Protein AF-A0A924A0F7-F1 (afdb_monomer_lite)

pLDDT: mean 93.91, std 5.48, range [63.03, 98.0]

Secondary structure (DSSP, 8-state):
---HHHHHHTSPTT-EEEEETTTTT--HHHHHHHHTTHHHH-BTTEEE-SPPEEEEETTEEEEEEEEEEE--

Foldseek 3Di:
DDDPVRVLVVDDAFDKDKDFCVVNVHDLAVVQVVCVVQQPPHDDQKHFDDDFDWDDDPNDTGRGMTIIGGHD

Sequence (72 aa):
MATLEEVVKRQREGADFVISAAMLGMTSEAFDALVQPWLQAGGPGFAMTRVPHRKCIDGVFFIDRITVRRTA

Radius of gyration: 11.77 Å; chains: 1; bounding box: 23×25×33 Å

Structure (mmCIF, N/CA/C/O backbone):
data_AF-A0A924A0F7-F1
#
_entry.id   AF-A0A924A0F7-F1
#
loop_
_atom_site.group_PDB
_atom_site.id
_atom_site.type_symbol
_atom_site.label_atom_id
_atom_site.label_alt_id
_atom_site.label_comp_id
_atom_site.label_asym_id
_atom_site.label_entity_id
_atom_site.label_seq_id
_atom_site.pdbx_PDB_ins_code
_atom_site.Cartn_x
_atom_site.Cartn_y
_atom_site.Cartn_z
_atom_site.occupancy
_atom_site.B_iso_or_equiv
_atom_site.auth_seq_id
_atom_site.auth_comp_id
_atom_site.auth_asym_id
_atom_site.auth_atom_id
_atom_site.pdbx_PDB_model_num
ATOM 1 N N . MET A 1 1 ? 3.042 16.407 -4.132 1.00 63.03 1 MET A N 1
ATOM 2 C CA . MET A 1 1 ? 2.620 15.000 -3.952 1.00 63.03 1 MET A CA 1
ATOM 3 C C . MET A 1 1 ? 2.270 14.807 -2.494 1.00 63.03 1 MET A C 1
ATOM 5 O O . MET A 1 1 ? 2.937 15.419 -1.672 1.00 63.03 1 MET A O 1
ATOM 9 N N . ALA A 1 2 ? 1.217 14.051 -2.186 1.00 76.38 2 ALA A N 1
ATOM 10 C CA . ALA A 1 2 ? 0.854 13.785 -0.796 1.00 76.38 2 ALA A CA 1
ATOM 11 C C . ALA A 1 2 ? 1.754 12.680 -0.235 1.00 76.38 2 ALA A C 1
ATOM 13 O O . ALA A 1 2 ? 2.058 11.718 -0.944 1.00 76.38 2 ALA A O 1
ATOM 14 N N . THR A 1 3 ? 2.174 12.801 1.020 1.00 89.69 3 THR A N 1
ATOM 15 C CA . THR A 1 3 ? 2.857 11.701 1.709 1.00 89.69 3 THR A CA 1
ATOM 16 C C . THR A 1 3 ? 1.857 10.591 2.038 1.00 89.69 3 THR A C 1
ATOM 18 O O . THR A 1 3 ? 0.647 10.821 2.117 1.00 89.69 3 THR A O 1
ATOM 21 N N . LEU A 1 4 ? 2.347 9.368 2.258 1.00 91.38 4 LEU A N 1
ATOM 22 C CA . LEU A 1 4 ? 1.500 8.254 2.696 1.00 91.38 4 LEU A CA 1
ATOM 23 C C . LEU A 1 4 ? 0.708 8.620 3.959 1.00 91.38 4 LEU A C 1
ATOM 25 O O . LEU A 1 4 ? -0.497 8.392 4.033 1.00 91.38 4 LEU A O 1
ATOM 29 N N . GLU A 1 5 ? 1.384 9.234 4.927 1.00 92.12 5 GLU A N 1
ATOM 30 C CA . GLU A 1 5 ? 0.786 9.662 6.187 1.00 92.12 5 GLU A CA 1
ATOM 31 C C . GLU A 1 5 ? -0.333 10.688 5.966 1.00 92.12 5 GLU A C 1
ATOM 33 O O . GLU A 1 5 ? -1.406 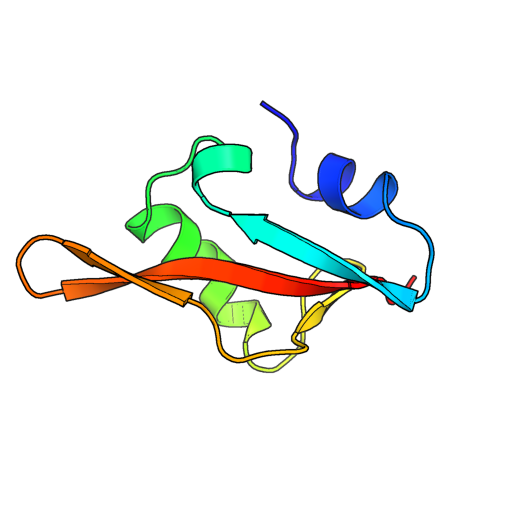10.568 6.555 1.00 92.12 5 GLU A O 1
ATOM 38 N N . GLU A 1 6 ? -0.131 11.662 5.076 1.00 92.88 6 GLU A N 1
ATOM 39 C CA . GLU A 1 6 ? -1.159 12.643 4.718 1.00 92.88 6 GLU A CA 1
ATOM 40 C C . GLU A 1 6 ? -2.368 11.994 4.042 1.00 92.88 6 GLU A C 1
ATOM 42 O O . GLU A 1 6 ? -3.506 12.358 4.346 1.00 92.88 6 GLU A O 1
ATOM 47 N N . VAL A 1 7 ? -2.144 11.034 3.137 1.00 93.19 7 VAL A N 1
ATOM 48 C CA . VAL A 1 7 ? -3.231 10.293 2.478 1.00 93.19 7 VAL A CA 1
ATOM 49 C C . VAL A 1 7 ? -4.065 9.556 3.517 1.00 93.19 7 VAL A C 1
ATOM 51 O O . VAL A 1 7 ? -5.292 9.660 3.486 1.00 93.19 7 VAL A O 1
ATOM 54 N N . VAL A 1 8 ? -3.406 8.864 4.449 1.00 94.50 8 VAL A N 1
ATOM 55 C CA . VAL A 1 8 ? -4.048 8.071 5.500 1.00 94.50 8 VAL A CA 1
ATOM 56 C C . VAL A 1 8 ? -4.800 8.983 6.473 1.00 94.50 8 VAL A C 1
ATOM 58 O O . VAL A 1 8 ? -5.980 8.737 6.719 1.00 94.50 8 VAL A O 1
ATOM 61 N N . LYS A 1 9 ? -4.186 10.066 6.981 1.00 94.00 9 LYS A N 1
ATOM 62 C CA . LYS A 1 9 ? -4.797 11.035 7.929 1.00 94.00 9 LYS A CA 1
ATOM 63 C C . LYS A 1 9 ? -6.052 11.732 7.412 1.00 94.00 9 LYS A C 1
ATOM 65 O O . LYS A 1 9 ? -6.879 12.151 8.213 1.00 94.00 9 LYS A O 1
ATOM 70 N N . ARG A 1 10 ? -6.216 11.854 6.095 1.00 94.38 10 ARG A N 1
ATOM 71 C CA . ARG A 1 10 ? -7.420 12.451 5.492 1.00 94.38 10 ARG A CA 1
ATOM 72 C C . ARG A 1 10 ? -8.629 11.512 5.487 1.00 94.38 10 ARG A C 1
ATOM 74 O O . ARG A 1 10 ? -9.737 11.976 5.231 1.00 94.38 10 ARG A O 1
ATOM 81 N N . GLN A 1 11 ? -8.431 10.217 5.736 1.00 96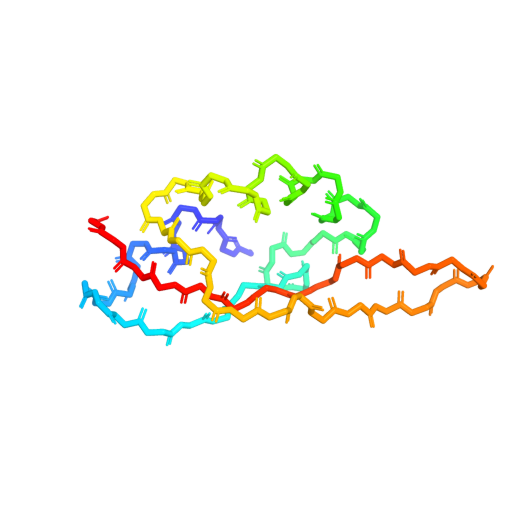.38 11 GLN A N 1
ATOM 82 C CA . GLN A 1 11 ? -9.508 9.229 5.706 1.00 96.38 11 GLN A CA 1
ATOM 83 C C . GLN A 1 11 ? -10.187 9.107 7.064 1.00 96.38 11 GLN A C 1
ATOM 85 O O . GLN A 1 11 ? -9.544 9.185 8.109 1.00 96.38 11 GLN A O 1
ATOM 90 N N . ARG A 1 12 ? -11.499 8.868 7.037 1.00 96.44 12 ARG A N 1
ATOM 91 C CA . ARG A 1 12 ? -12.268 8.545 8.242 1.00 96.44 12 ARG A CA 1
ATOM 92 C C . ARG A 1 12 ? -11.888 7.156 8.747 1.00 96.44 12 ARG A C 1
ATOM 94 O O . ARG A 1 12 ? -11.603 6.266 7.945 1.00 96.44 12 ARG A O 1
ATOM 101 N N . GLU A 1 13 ? -11.924 6.964 10.060 1.00 96.38 13 GLU A N 1
ATOM 102 C CA . GLU A 1 13 ? -11.745 5.647 10.673 1.00 96.38 13 GLU A CA 1
ATOM 103 C C . GLU A 1 13 ? -12.737 4.625 10.094 1.00 96.38 13 GLU A C 1
ATOM 105 O O . GLU A 1 13 ? -13.898 4.950 9.838 1.00 96.38 13 GLU A O 1
ATOM 110 N N . GLY A 1 14 ? -12.259 3.412 9.801 1.00 96.19 14 GLY A N 1
ATOM 111 C CA . GLY A 1 14 ? -13.051 2.352 9.175 1.00 96.19 14 GLY A CA 1
ATOM 112 C C . GLY A 1 14 ? -13.300 2.507 7.669 1.00 96.19 14 GLY A C 1
ATOM 113 O O . GLY A 1 14 ? -13.830 1.579 7.057 1.00 96.19 14 GLY A O 1
ATOM 114 N N . ALA A 1 15 ? -12.912 3.623 7.041 1.00 97.12 15 ALA A N 1
ATOM 115 C CA . ALA A 1 15 ? -13.100 3.813 5.604 1.00 97.12 15 ALA A CA 1
ATOM 116 C C . ALA A 1 15 ? -12.173 2.906 4.781 1.00 97.12 15 ALA A C 1
ATOM 118 O O . ALA A 1 15 ? -10.985 2.783 5.090 1.00 97.12 15 ALA A O 1
ATOM 119 N N . ASP A 1 16 ? -12.711 2.329 3.702 1.00 96.88 16 ASP A N 1
ATOM 120 C CA . ASP A 1 16 ? -11.930 1.670 2.654 1.00 96.88 16 ASP A CA 1
ATOM 121 C C . ASP A 1 16 ? -11.471 2.703 1.623 1.00 96.88 16 ASP A C 1
ATOM 123 O O . ASP A 1 16 ? -12.273 3.485 1.107 1.00 96.88 16 ASP A O 1
ATOM 127 N N . PHE A 1 17 ? -10.187 2.690 1.286 1.00 96.44 17 PHE A N 1
ATOM 128 C CA . PHE A 1 17 ? -9.606 3.610 0.318 1.00 96.44 17 PHE A CA 1
ATOM 129 C C . PHE A 1 17 ? -8.419 2.987 -0.415 1.00 96.44 17 PHE A C 1
ATOM 131 O O . PHE A 1 17 ? -7.970 1.876 -0.128 1.00 96.44 17 PHE A O 1
ATOM 138 N N . VAL A 1 18 ? -7.936 3.712 -1.418 1.00 96.25 18 VAL A N 1
ATOM 139 C CA . VAL A 1 18 ? -6.873 3.273 -2.315 1.00 96.25 18 VAL A CA 1
ATOM 140 C C . VAL A 1 18 ? -5.620 4.104 -2.083 1.00 96.25 18 VAL A C 1
ATOM 142 O O . VAL A 1 18 ? -5.690 5.325 -1.949 1.00 96.25 18 VAL A O 1
ATOM 145 N N . ILE A 1 19 ? -4.470 3.436 -2.113 1.00 95.94 19 ILE A N 1
ATOM 146 C CA . ILE A 1 19 ? -3.149 4.063 -2.162 1.00 95.94 19 ILE A CA 1
ATOM 147 C C . ILE A 1 19 ? -2.449 3.535 -3.412 1.00 95.94 19 ILE A C 1
ATOM 149 O O . ILE A 1 19 ? -2.465 2.330 -3.665 1.00 95.94 19 ILE A O 1
ATOM 153 N N . SER A 1 20 ? 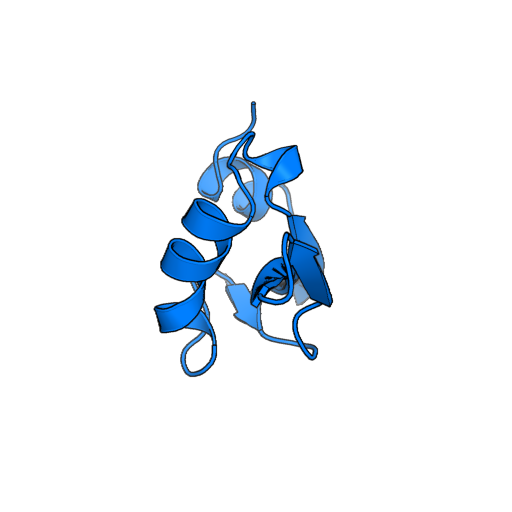-1.870 4.424 -4.218 1.00 96.81 20 SER A N 1
ATOM 154 C CA . SER A 1 20 ? -1.194 4.053 -5.466 1.00 96.81 20 SER A CA 1
ATOM 155 C C . SER A 1 20 ? 0.170 4.714 -5.607 1.00 96.81 20 SER A C 1
ATOM 157 O O . SER A 1 20 ? 0.398 5.798 -5.065 1.00 96.81 20 SER A O 1
ATOM 159 N N . ALA A 1 21 ? 1.042 4.089 -6.399 1.00 96.31 21 ALA A N 1
ATOM 160 C CA . ALA A 1 21 ? 2.360 4.607 -6.746 1.00 96.31 21 ALA A CA 1
ATOM 161 C C . ALA A 1 21 ? 2.271 6.030 -7.323 1.00 96.31 21 ALA A C 1
ATOM 163 O O . ALA A 1 21 ? 2.983 6.925 -6.879 1.00 96.31 21 ALA A O 1
ATOM 164 N N . ALA A 1 22 ? 1.314 6.273 -8.228 1.00 94.56 22 ALA A N 1
ATOM 165 C CA . ALA A 1 22 ? 1.098 7.582 -8.845 1.00 94.56 22 ALA A CA 1
ATOM 166 C C . ALA A 1 22 ? 0.715 8.676 -7.830 1.00 94.56 22 ALA A C 1
ATOM 168 O O . ALA A 1 22 ? 1.201 9.800 -7.930 1.00 94.56 22 ALA A O 1
ATOM 169 N N . MET A 1 23 ? -0.112 8.358 -6.824 1.00 94.12 23 MET A N 1
ATOM 170 C CA . MET A 1 23 ? -0.481 9.318 -5.768 1.00 94.12 23 MET A CA 1
ATOM 171 C C . MET A 1 23 ? 0.728 9.762 -4.939 1.00 94.12 23 MET A C 1
ATOM 173 O O . MET A 1 23 ? 0.815 10.927 -4.548 1.00 94.12 23 MET A O 1
ATOM 177 N N . LEU A 1 24 ? 1.654 8.832 -4.698 1.00 94.50 24 LEU A N 1
ATOM 178 C CA . LEU A 1 24 ? 2.903 9.071 -3.978 1.00 94.50 24 LEU A CA 1
ATOM 179 C C . LEU A 1 24 ? 4.045 9.504 -4.908 1.00 94.50 24 LEU A C 1
ATOM 181 O O . LEU A 1 24 ? 5.169 9.646 -4.439 1.00 94.50 24 LEU A O 1
ATOM 185 N N . GLY A 1 25 ? 3.767 9.688 -6.209 1.00 94.88 25 GLY A N 1
ATOM 186 C CA . GLY A 1 25 ? 4.736 9.946 -7.282 1.00 94.88 25 GLY A CA 1
ATOM 187 C C . GLY A 1 25 ? 5.964 9.035 -7.253 1.00 94.88 25 GLY A C 1
ATOM 188 O O . GLY A 1 25 ? 7.084 9.487 -7.478 1.00 94.88 25 GLY A O 1
ATOM 189 N N . MET A 1 26 ? 5.739 7.758 -6.957 1.00 95.56 26 MET A N 1
ATOM 190 C CA . MET A 1 26 ? 6.736 6.692 -6.978 1.00 95.56 26 MET A CA 1
ATOM 191 C C . MET A 1 26 ? 6.606 5.879 -8.268 1.00 95.56 26 MET A C 1
ATOM 193 O O . MET A 1 26 ? 5.539 5.832 -8.888 1.00 95.56 26 MET A O 1
ATOM 197 N N . THR A 1 27 ? 7.678 5.186 -8.648 1.00 96.44 27 THR A N 1
ATOM 198 C CA . THR A 1 27 ? 7.592 4.133 -9.667 1.00 96.44 27 THR A CA 1
ATOM 199 C C . THR A 1 27 ? 6.890 2.895 -9.096 1.00 96.44 27 THR A C 1
ATOM 201 O O . THR A 1 27 ? 6.726 2.767 -7.878 1.00 96.44 27 THR A O 1
ATOM 204 N N . SER A 1 28 ? 6.446 1.979 -9.962 1.00 96.56 28 SER A N 1
ATOM 205 C CA . SER A 1 28 ? 5.769 0.751 -9.513 1.00 96.56 28 SER A CA 1
ATOM 206 C C . SER A 1 28 ? 6.719 -0.167 -8.741 1.00 96.56 28 SER A C 1
ATOM 208 O O . SER A 1 28 ? 6.315 -0.768 -7.760 1.00 96.56 28 SER A O 1
ATOM 210 N N . GLU A 1 29 ? 7.995 -0.208 -9.113 1.00 96.94 29 GLU A N 1
ATOM 211 C CA . GLU A 1 29 ? 9.045 -0.990 -8.457 1.00 96.94 29 GLU A CA 1
ATOM 212 C C . GLU A 1 29 ? 9.318 -0.478 -7.039 1.00 96.94 29 GLU A C 1
ATOM 214 O O . GLU A 1 29 ? 9.357 -1.251 -6.082 1.00 96.94 29 GLU A O 1
ATOM 219 N N . ALA A 1 30 ? 9.464 0.843 -6.889 1.00 96.94 30 ALA A N 1
ATOM 220 C CA . ALA A 1 30 ? 9.682 1.462 -5.587 1.00 96.94 30 ALA A CA 1
ATOM 221 C C . ALA A 1 30 ? 8.457 1.297 -4.676 1.00 96.94 30 ALA A C 1
ATOM 223 O O . ALA A 1 30 ? 8.598 1.046 -3.478 1.00 96.94 30 ALA A O 1
ATOM 224 N N . PHE A 1 31 ? 7.252 1.429 -5.239 1.00 96.94 31 PHE A N 1
ATOM 225 C CA . PHE A 1 31 ? 6.017 1.208 -4.498 1.00 96.94 31 PHE A CA 1
ATOM 226 C C . PHE A 1 31 ? 5.856 -0.257 -4.086 1.00 96.94 31 PHE A C 1
ATOM 228 O O . PHE A 1 31 ? 5.512 -0.508 -2.936 1.00 96.94 31 PHE A O 1
ATOM 235 N N . ASP A 1 32 ? 6.152 -1.213 -4.971 1.00 97.25 32 ASP A N 1
ATOM 236 C CA . ASP A 1 32 ? 6.103 -2.643 -4.659 1.00 97.25 32 ASP A CA 1
ATOM 237 C C . ASP A 1 32 ? 6.982 -2.963 -3.447 1.00 97.25 32 ASP A C 1
ATOM 239 O O . ASP A 1 32 ? 6.481 -3.470 -2.445 1.00 97.25 32 ASP A O 1
ATOM 243 N N . ALA A 1 33 ? 8.252 -2.549 -3.474 1.00 96.44 33 ALA A N 1
ATOM 244 C CA . ALA A 1 33 ? 9.183 -2.758 -2.366 1.00 96.44 33 ALA A CA 1
ATOM 245 C C . ALA A 1 33 ? 8.693 -2.137 -1.043 1.00 96.44 33 ALA A C 1
ATOM 247 O O . ALA A 1 33 ? 8.835 -2.747 0.017 1.00 96.44 33 ALA A O 1
ATOM 248 N N . LEU A 1 34 ? 8.086 -0.946 -1.104 1.00 94.25 34 LEU A N 1
ATOM 249 C CA . LEU A 1 34 ? 7.517 -0.260 0.057 1.00 94.25 34 LEU A CA 1
ATOM 250 C C . LEU A 1 34 ? 6.354 -1.043 0.683 1.00 94.25 34 LEU A C 1
ATOM 252 O O . LEU A 1 34 ? 6.238 -1.080 1.906 1.00 94.25 34 LEU A O 1
ATOM 256 N N . VAL A 1 35 ? 5.486 -1.644 -0.137 1.00 95.19 35 VAL A N 1
ATOM 257 C CA . VAL A 1 35 ? 4.263 -2.300 0.350 1.00 95.19 35 VAL A CA 1
ATOM 258 C C . VAL A 1 35 ? 4.449 -3.773 0.705 1.00 95.19 35 VAL A C 1
ATOM 260 O O . VAL A 1 35 ? 3.611 -4.302 1.436 1.00 95.19 35 VAL A O 1
ATOM 263 N N . GLN A 1 36 ? 5.524 -4.433 0.248 1.00 94.56 36 GLN A N 1
ATOM 264 C CA . GLN A 1 36 ? 5.814 -5.843 0.570 1.00 94.56 36 GLN A CA 1
ATOM 265 C C . GLN A 1 36 ? 5.671 -6.165 2.074 1.00 94.56 36 GLN A C 1
ATOM 267 O O . GLN A 1 36 ? 4.971 -7.128 2.402 1.00 94.56 36 GLN A O 1
ATOM 272 N N . PRO A 1 37 ? 6.224 -5.369 3.016 1.00 93.19 37 PRO A N 1
ATOM 273 C CA . PRO A 1 37 ? 6.112 -5.661 4.448 1.00 93.19 37 PRO A CA 1
ATOM 274 C C . PRO A 1 37 ? 4.675 -5.584 4.983 1.00 93.19 37 PRO A C 1
ATOM 276 O O . PRO A 1 37 ? 4.346 -6.213 5.987 1.00 93.19 37 PRO A O 1
ATOM 279 N N . TRP A 1 38 ? 3.800 -4.824 4.320 1.00 93.94 38 TRP A N 1
ATOM 280 C CA . TRP A 1 38 ? 2.429 -4.579 4.772 1.00 93.94 38 TRP A CA 1
ATOM 281 C C . TRP A 1 38 ? 1.434 -5.625 4.285 1.00 93.94 38 TRP A C 1
ATOM 283 O O . TRP A 1 38 ? 0.316 -5.677 4.795 1.00 93.94 38 TRP A O 1
ATOM 293 N N . LEU A 1 39 ? 1.817 -6.474 3.328 1.00 89.88 39 LEU A N 1
ATOM 294 C CA . LEU A 1 39 ? 0.916 -7.480 2.762 1.00 89.88 39 LEU A CA 1
ATOM 295 C C . LEU A 1 39 ? 0.360 -8.445 3.815 1.00 89.88 39 LEU A C 1
ATOM 297 O O . LEU A 1 39 ? -0.769 -8.904 3.668 1.00 89.88 39 LEU A O 1
ATOM 301 N N . GLN A 1 40 ? 1.136 -8.726 4.865 1.00 84.44 40 GLN A N 1
ATOM 302 C CA . GLN A 1 40 ? 0.748 -9.640 5.944 1.00 84.44 40 GLN A CA 1
ATOM 303 C C . GLN A 1 40 ? 0.226 -8.908 7.187 1.00 84.44 40 GLN A C 1
ATOM 305 O O . GLN A 1 40 ? -0.730 -9.361 7.808 1.00 84.44 40 GLN A O 1
ATOM 310 N N . ALA A 1 41 ? 0.847 -7.783 7.558 1.00 81.69 41 ALA A N 1
ATOM 311 C CA . ALA A 1 41 ? 0.602 -7.117 8.842 1.00 81.69 41 ALA A CA 1
ATOM 312 C C . ALA A 1 41 ? -0.205 -5.808 8.744 1.00 81.69 41 ALA A C 1
ATOM 314 O O . ALA A 1 41 ? -0.575 -5.241 9.770 1.00 81.69 41 ALA A O 1
ATOM 315 N N . GLY A 1 42 ? -0.487 -5.315 7.534 1.00 87.69 42 GLY A N 1
ATOM 316 C CA . GLY A 1 42 ? -0.965 -3.948 7.333 1.00 87.69 42 GLY A CA 1
ATOM 317 C C . GLY A 1 42 ? 0.159 -2.915 7.451 1.00 87.69 42 GLY A C 1
ATOM 318 O O . GLY A 1 42 ? 1.323 -3.248 7.676 1.00 87.69 42 GLY A O 1
ATOM 319 N N . GLY A 1 43 ? -0.191 -1.650 7.237 1.00 90.00 43 GLY A N 1
ATOM 320 C CA . GLY A 1 43 ? 0.733 -0.524 7.296 1.00 90.00 43 GLY A CA 1
ATOM 321 C C . GLY A 1 43 ? 0.365 0.479 8.393 1.00 90.00 43 GLY A C 1
ATOM 322 O O . GLY A 1 43 ? -0.547 0.249 9.189 1.00 90.00 43 GLY A O 1
ATOM 323 N N . PRO A 1 44 ? 1.072 1.616 8.466 1.00 91.38 44 PRO A N 1
ATOM 324 C CA . PRO A 1 44 ? 0.865 2.599 9.525 1.00 91.38 44 PRO A CA 1
ATOM 325 C C . PRO A 1 44 ? -0.545 3.211 9.470 1.00 91.38 44 PRO A C 1
ATOM 327 O O . PRO A 1 44 ? -0.852 4.009 8.586 1.00 91.38 44 PRO A O 1
ATOM 330 N N . GLY A 1 45 ? -1.408 2.837 10.419 1.00 93.94 45 GLY A N 1
ATOM 331 C CA . GLY A 1 45 ? -2.786 3.339 10.515 1.00 93.94 45 GLY A CA 1
ATOM 332 C C . GLY A 1 45 ? -3.766 2.729 9.506 1.00 93.94 45 GLY A C 1
ATOM 333 O O . GLY A 1 45 ? -4.877 3.241 9.344 1.00 93.94 45 GLY A O 1
ATOM 334 N N . PHE A 1 46 ? -3.391 1.651 8.808 1.00 95.56 46 PHE A N 1
ATOM 335 C CA . PHE A 1 46 ? -4.301 0.951 7.904 1.00 95.56 46 PHE A CA 1
ATOM 336 C C . PHE A 1 46 ? -4.024 -0.553 7.803 1.00 95.56 46 PHE A C 1
ATOM 338 O O . PHE A 1 46 ? -2.895 -1.012 7.944 1.00 95.56 46 PHE A O 1
ATOM 345 N N . ALA A 1 47 ? -5.052 -1.329 7.468 1.00 95.50 47 ALA A N 1
ATOM 346 C CA . ALA A 1 47 ? -4.949 -2.758 7.174 1.00 95.50 47 ALA A CA 1
ATOM 347 C C . ALA A 1 47 ? -5.272 -3.044 5.704 1.00 95.50 47 ALA A C 1
ATOM 349 O O . ALA A 1 47 ? -6.097 -2.359 5.100 1.00 95.50 47 ALA A O 1
ATOM 350 N N . MET A 1 48 ? -4.651 -4.071 5.124 1.00 94.81 48 MET A N 1
ATOM 351 C CA . MET A 1 48 ? -4.963 -4.529 3.767 1.00 94.81 48 MET A CA 1
ATOM 352 C C . MET A 1 48 ? -6.363 -5.145 3.732 1.00 94.81 48 MET A C 1
ATOM 354 O O . MET A 1 48 ? -6.684 -5.984 4.569 1.00 94.81 48 MET A O 1
ATOM 358 N N . THR A 1 49 ? -7.194 -4.764 2.760 1.00 94.38 49 THR A N 1
ATOM 359 C CA . THR A 1 49 ? -8.566 -5.302 2.660 1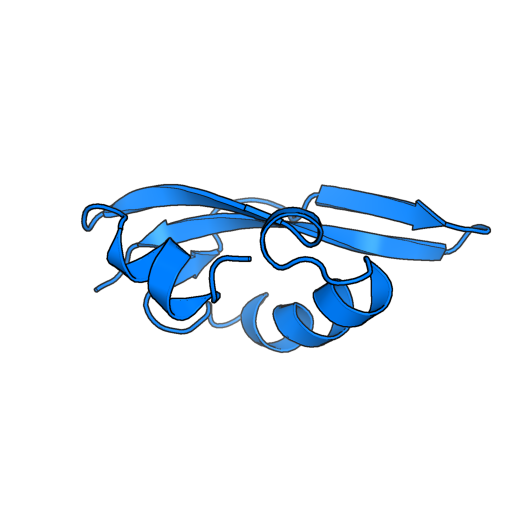.00 94.38 49 THR A CA 1
ATOM 360 C C . THR A 1 49 ? -8.866 -6.043 1.373 1.00 94.38 49 THR A C 1
ATOM 362 O O . THR A 1 49 ? -9.874 -6.744 1.300 1.00 94.38 49 THR A O 1
ATOM 365 N N . ARG A 1 50 ? -8.015 -5.919 0.349 1.00 90.69 50 ARG A N 1
ATOM 366 C CA . ARG A 1 50 ? -8.180 -6.622 -0.930 1.00 90.69 50 ARG A CA 1
ATOM 367 C C . ARG A 1 50 ? -6.842 -7.036 -1.520 1.00 90.69 50 ARG A C 1
ATOM 369 O O . ARG A 1 50 ? -5.788 -6.539 -1.127 1.00 90.69 50 ARG A O 1
ATOM 376 N N . VAL A 1 51 ? -6.919 -7.914 -2.517 1.00 93.75 51 VAL A N 1
ATOM 377 C CA . VAL A 1 51 ? -5.770 -8.309 -3.332 1.00 93.75 51 VAL A CA 1
ATOM 378 C C . VAL A 1 51 ? -5.164 -7.061 -3.995 1.00 93.75 51 VAL A C 1
ATOM 380 O O . VAL A 1 51 ? -5.897 -6.310 -4.646 1.00 93.75 51 VAL A O 1
ATOM 383 N N . PRO A 1 52 ? -3.847 -6.823 -3.847 1.00 96.50 52 PRO A N 1
ATOM 384 C CA . PRO A 1 52 ? -3.163 -5.726 -4.519 1.00 96.50 52 PRO A CA 1
ATOM 385 C C . PRO A 1 52 ? -3.300 -5.805 -6.038 1.00 96.50 52 PRO A C 1
ATOM 387 O O . PRO A 1 52 ? -3.164 -6.880 -6.632 1.00 9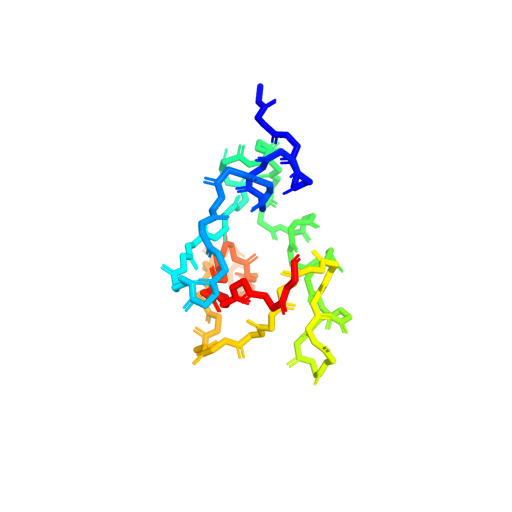6.50 52 PRO A O 1
ATOM 390 N N . HIS A 1 53 ? -3.511 -4.652 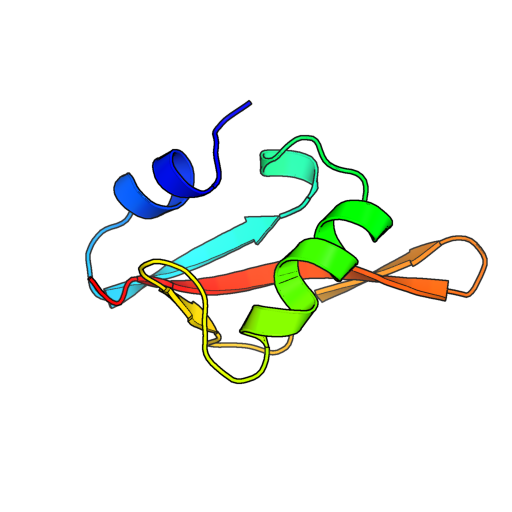-6.663 1.00 97.25 53 HIS A N 1
ATOM 391 C CA . HIS A 1 53 ? -3.429 -4.535 -8.110 1.00 97.25 53 HIS A CA 1
ATOM 392 C C . HIS A 1 53 ? -1.959 -4.491 -8.530 1.00 97.25 53 HIS A C 1
ATOM 394 O O . HIS A 1 53 ? -1.119 -3.930 -7.823 1.00 97.25 53 HIS A O 1
ATOM 400 N N . ARG A 1 54 ? -1.662 -5.128 -9.665 1.00 97.25 54 ARG A N 1
ATOM 401 C CA . ARG A 1 54 ? -0.313 -5.248 -10.206 1.00 97.25 54 ARG A CA 1
ATOM 402 C C . ARG A 1 54 ? -0.271 -4.747 -11.635 1.00 97.25 54 ARG A C 1
ATOM 404 O O . ARG A 1 54 ? -1.185 -5.012 -12.415 1.00 97.25 54 ARG A O 1
ATOM 411 N N . LYS A 1 55 ? 0.829 -4.094 -11.980 1.00 95.75 55 LYS A N 1
ATOM 412 C CA . LYS A 1 55 ? 1.160 -3.658 -13.329 1.00 95.75 55 LYS A CA 1
ATOM 413 C C . LYS A 1 55 ? 2.310 -4.506 -13.863 1.00 95.75 55 LYS A C 1
ATOM 415 O O . LYS A 1 55 ? 3.275 -4.750 -13.146 1.00 95.75 55 LYS A O 1
ATOM 420 N N . CYS A 1 56 ? 2.192 -4.955 -15.111 1.00 97.06 56 CYS A N 1
ATOM 421 C CA . CYS A 1 56 ? 3.277 -5.629 -15.820 1.00 97.06 56 CYS A CA 1
ATOM 422 C C . CYS A 1 56 ? 4.150 -4.586 -16.527 1.00 97.06 56 CYS A C 1
ATOM 424 O O . CYS A 1 56 ? 3.627 -3.767 -17.288 1.00 97.06 56 CYS A O 1
ATOM 426 N N . ILE A 1 57 ? 5.452 -4.606 -16.261 1.00 95.56 57 ILE A N 1
ATOM 427 C CA . ILE A 1 57 ? 6.470 -3.772 -16.904 1.00 95.56 57 ILE A CA 1
ATOM 428 C C . ILE A 1 57 ? 7.575 -4.724 -17.351 1.00 95.56 57 ILE A C 1
ATOM 430 O O . ILE A 1 57 ? 8.122 -5.455 -16.530 1.00 95.56 57 ILE A O 1
ATOM 434 N N . ASP A 1 58 ? 7.830 -4.779 -18.658 1.00 95.38 58 ASP A N 1
ATOM 435 C CA . ASP A 1 58 ? 8.859 -5.637 -19.264 1.00 95.38 58 ASP A CA 1
ATOM 436 C C . ASP A 1 58 ? 8.794 -7.114 -18.821 1.00 95.38 58 ASP A C 1
ATOM 438 O O . ASP A 1 58 ? 9.804 -7.778 -18.606 1.00 95.38 58 ASP A O 1
ATOM 442 N N . GLY A 1 59 ? 7.575 -7.644 -18.670 1.00 96.06 59 GLY A N 1
ATOM 443 C CA . GLY A 1 59 ? 7.334 -9.034 -18.262 1.00 96.06 59 GLY A CA 1
ATOM 444 C C . GLY A 1 59 ? 7.381 -9.285 -16.751 1.00 96.06 59 GLY A C 1
ATOM 445 O O . GLY A 1 59 ? 7.134 -10.413 -16.323 1.00 96.06 59 GLY A O 1
ATOM 446 N N . VAL A 1 60 ? 7.644 -8.260 -15.936 1.00 97.12 60 VAL A N 1
ATOM 447 C CA . VAL A 1 60 ? 7.683 -8.350 -14.471 1.00 97.12 60 VAL A CA 1
ATOM 448 C C . VAL A 1 60 ? 6.460 -7.668 -13.866 1.00 97.12 60 VAL A C 1
ATOM 450 O O . VAL A 1 60 ? 6.066 -6.577 -14.277 1.00 97.12 60 VAL A O 1
ATOM 453 N N . PHE A 1 61 ? 5.839 -8.311 -12.877 1.00 97.19 61 PHE A N 1
ATOM 454 C CA . PHE A 1 61 ? 4.676 -7.768 -12.180 1.00 97.19 61 PHE A CA 1
ATOM 455 C C . PHE A 1 61 ? 5.080 -7.039 -10.901 1.00 97.19 61 PHE A C 1
ATOM 457 O O . PHE A 1 61 ? 5.642 -7.649 -9.995 1.00 97.19 61 PHE A O 1
ATOM 464 N N . PHE A 1 62 ? 4.679 -5.775 -10.794 1.00 98.00 62 PHE A N 1
ATOM 465 C CA . PHE A 1 62 ? 4.870 -4.940 -9.609 1.00 98.00 62 PHE A CA 1
ATOM 466 C C . PHE A 1 62 ? 3.526 -4.498 -9.050 1.00 98.00 62 PHE A C 1
ATOM 468 O O . PHE A 1 62 ? 2.619 -4.166 -9.816 1.00 98.00 62 PHE A O 1
ATOM 475 N N . ILE A 1 63 ? 3.377 -4.465 -7.728 1.00 97.75 63 ILE A N 1
ATOM 476 C CA . ILE A 1 63 ? 2.235 -3.803 -7.105 1.00 97.75 63 ILE A CA 1
ATOM 477 C C . ILE A 1 63 ? 2.354 -2.302 -7.366 1.00 97.75 63 ILE A C 1
ATOM 479 O O . ILE A 1 63 ? 3.361 -1.682 -7.056 1.00 97.75 63 ILE A O 1
ATOM 483 N N . ASP A 1 64 ? 1.303 -1.702 -7.913 1.00 97.56 64 ASP A N 1
ATOM 484 C CA . ASP A 1 64 ? 1.219 -0.256 -8.149 1.00 97.56 64 ASP A CA 1
ATOM 485 C C . ASP A 1 64 ? 0.059 0.388 -7.377 1.00 97.56 64 ASP A C 1
ATOM 487 O O . ASP A 1 64 ? -0.051 1.617 -7.313 1.00 97.56 64 ASP A O 1
ATOM 491 N N . ARG A 1 65 ? -0.821 -0.432 -6.785 1.00 97.31 65 ARG A N 1
ATOM 492 C CA . ARG A 1 65 ? -1.995 0.028 -6.051 1.00 97.31 65 ARG A CA 1
ATOM 493 C C . ARG A 1 65 ? -2.487 -1.001 -5.034 1.00 97.31 65 ARG A C 1
ATOM 495 O O . ARG A 1 65 ? -2.726 -2.164 -5.362 1.00 97.31 65 ARG A O 1
ATOM 502 N N . ILE A 1 66 ? -2.747 -0.534 -3.817 1.00 96.94 66 ILE A N 1
ATOM 503 C CA . ILE A 1 66 ? -3.331 -1.314 -2.719 1.00 96.94 66 ILE A CA 1
ATOM 504 C C . ILE A 1 66 ? -4.684 -0.733 -2.302 1.00 96.94 66 ILE A C 1
ATOM 506 O O . ILE A 1 66 ? -4.910 0.475 -2.391 1.00 96.94 66 ILE A O 1
ATOM 510 N N . THR A 1 67 ? -5.591 -1.605 -1.858 1.00 96.81 67 THR A N 1
ATOM 511 C CA . THR A 1 67 ? -6.828 -1.197 -1.174 1.00 96.81 67 THR A CA 1
ATOM 512 C C . THR A 1 67 ? -6.688 -1.527 0.299 1.00 96.81 67 THR A C 1
ATOM 514 O O . THR A 1 67 ? -6.343 -2.660 0.652 1.00 96.81 67 THR A O 1
ATOM 517 N N . VAL A 1 68 ? -6.941 -0.532 1.138 1.00 96.62 68 VAL A N 1
ATOM 518 C CA . VAL A 1 68 ? -6.717 -0.605 2.576 1.00 96.62 68 VAL A CA 1
ATOM 519 C C . VAL A 1 68 ? -7.901 -0.023 3.335 1.00 96.62 68 VAL A C 1
ATOM 521 O O . VAL A 1 68 ? -8.689 0.741 2.779 1.00 96.62 68 VAL A O 1
ATOM 524 N N . ARG A 1 69 ? -8.006 -0.367 4.616 1.00 96.94 69 ARG A N 1
ATOM 525 C CA . ARG A 1 69 ? -8.967 0.200 5.559 1.00 96.94 69 ARG A CA 1
ATOM 526 C C . ARG A 1 69 ? -8.251 0.967 6.645 1.00 96.94 69 ARG A C 1
ATOM 528 O O . ARG A 1 69 ? -7.304 0.443 7.223 1.00 96.94 69 ARG A O 1
ATOM 535 N N . ARG A 1 70 ? -8.726 2.172 6.953 1.00 96.75 70 ARG A N 1
ATOM 536 C CA . ARG A 1 70 ? -8.231 2.976 8.078 1.00 96.75 70 ARG A CA 1
ATOM 537 C C . ARG A 1 70 ? -8.516 2.245 9.395 1.00 96.75 70 ARG A C 1
ATOM 539 O O . ARG A 1 70 ? -9.674 1.924 9.656 1.00 96.75 70 ARG A O 1
ATOM 546 N N . THR A 1 71 ? -7.488 2.001 10.206 1.00 94.12 71 THR A N 1
ATOM 547 C CA . THR A 1 71 ? -7.610 1.253 11.475 1.00 94.12 71 THR A CA 1
ATOM 548 C C . THR A 1 71 ? -7.498 2.111 12.732 1.00 94.12 71 THR A C 1
ATOM 550 O O . THR A 1 71 ? -8.007 1.693 13.764 1.00 94.12 71 THR A O 1
ATOM 553 N N . ALA A 1 72 ? -6.846 3.274 12.656 1.00 78.69 72 ALA A N 1
ATOM 554 C CA . ALA A 1 72 ? -6.736 4.267 13.730 1.00 78.69 72 ALA A CA 1
ATOM 555 C C . ALA A 1 72 ? -6.317 5.596 13.122 1.00 78.69 72 ALA A C 1
ATOM 557 O O . ALA A 1 72 ? -5.291 5.605 12.407 1.00 78.69 72 ALA A O 1
#